Protein AF-A0A960KZ74-F1 (afdb_monomer_lite)

pLDDT: mean 72.51, std 17.12, range [38.72, 98.0]

Structure (mmCIF, N/CA/C/O backbone):
data_AF-A0A960KZ74-F1
#
_entry.id   AF-A0A960KZ74-F1
#
loop_
_atom_site.group_PDB
_atom_site.id
_atom_site.type_symbol
_atom_site.label_atom_id
_atom_site.label_alt_id
_atom_site.label_comp_id
_atom_site.label_asym_id
_atom_site.label_entity_id
_atom_site.label_seq_id
_atom_site.pdbx_PDB_ins_code
_atom_site.Cartn_x
_atom_site.Cartn_y
_atom_site.Cartn_z
_atom_site.occupancy
_atom_site.B_iso_or_equiv
_atom_site.auth_seq_id
_atom_site.auth_comp_id
_atom_site.auth_asym_id
_atom_site.auth_atom_id
_atom_site.pdbx_PDB_model_num
ATOM 1 N N . MET A 1 1 ? 64.552 -8.403 38.608 1.00 42.28 1 MET A N 1
ATOM 2 C CA . MET A 1 1 ? 63.741 -9.210 37.668 1.00 42.28 1 MET A CA 1
ATOM 3 C C . MET A 1 1 ? 62.329 -8.650 37.750 1.00 42.28 1 MET A C 1
ATOM 5 O O . MET A 1 1 ? 61.768 -8.669 38.832 1.00 42.28 1 MET A O 1
ATOM 9 N N . LEU A 1 2 ? 61.914 -7.809 36.790 1.00 48.88 2 LEU A N 1
ATOM 10 C CA . LEU A 1 2 ? 61.184 -8.229 35.573 1.00 48.88 2 LEU A CA 1
ATOM 11 C C . LEU A 1 2 ? 59.913 -8.984 36.022 1.00 48.88 2 LEU A C 1
ATOM 13 O O . LEU A 1 2 ? 60.048 -10.035 36.624 1.00 48.88 2 LEU A O 1
ATOM 17 N N . ILE A 1 3 ? 58.667 -8.564 35.801 1.00 51.47 3 ILE A N 1
ATOM 18 C CA . ILE A 1 3 ? 58.047 -8.046 34.578 1.00 51.47 3 ILE A CA 1
ATOM 19 C C . ILE A 1 3 ? 56.740 -7.341 35.008 1.00 51.47 3 ILE A C 1
ATOM 21 O O . ILE A 1 3 ? 55.784 -8.004 35.391 1.00 51.47 3 ILE A O 1
ATOM 25 N N . ALA A 1 4 ? 56.667 -6.013 34.946 1.00 52.47 4 ALA A N 1
ATOM 26 C CA . ALA A 1 4 ? 55.405 -5.275 35.067 1.00 52.47 4 ALA A CA 1
ATOM 27 C C . ALA A 1 4 ? 55.513 -4.014 34.206 1.00 52.47 4 ALA A C 1
ATOM 29 O O . ALA A 1 4 ? 55.884 -2.951 34.688 1.00 52.47 4 ALA A O 1
ATOM 30 N N . GLY A 1 5 ? 55.309 -4.148 32.895 1.00 53.69 5 GLY A N 1
ATOM 31 C CA . GLY A 1 5 ? 55.441 -2.983 32.011 1.00 53.69 5 GLY A CA 1
ATOM 32 C C . GLY A 1 5 ? 55.257 -3.206 30.514 1.00 53.69 5 GLY A C 1
ATOM 33 O O . GLY A 1 5 ? 55.205 -2.231 29.781 1.00 53.69 5 GLY A O 1
ATOM 34 N N . PHE A 1 6 ? 55.120 -4.446 30.032 1.00 51.34 6 PHE A N 1
ATOM 35 C CA . PHE A 1 6 ? 55.009 -4.705 28.587 1.00 51.34 6 PHE A CA 1
ATOM 36 C C . PHE A 1 6 ? 53.574 -4.873 28.059 1.00 51.34 6 PHE A C 1
ATOM 38 O O . PHE A 1 6 ? 53.374 -4.896 26.851 1.00 51.34 6 PHE A O 1
ATOM 45 N N . GLY A 1 7 ? 52.561 -4.940 28.932 1.00 51.09 7 GLY A N 1
ATOM 46 C CA . GLY A 1 7 ? 51.166 -5.134 28.509 1.00 51.09 7 GLY A CA 1
ATOM 47 C C . GLY A 1 7 ? 50.449 -3.866 28.031 1.00 51.09 7 GLY A C 1
ATOM 48 O O . GLY A 1 7 ? 49.515 -3.953 27.243 1.00 51.09 7 GLY A O 1
ATOM 49 N N . PHE A 1 8 ? 50.875 -2.680 28.478 1.00 51.28 8 PHE A N 1
ATOM 50 C CA . PHE A 1 8 ? 50.093 -1.454 28.268 1.00 51.28 8 PHE A CA 1
ATOM 51 C C . PHE A 1 8 ? 50.449 -0.703 26.973 1.00 51.28 8 PHE A C 1
ATOM 53 O O . PHE A 1 8 ? 49.598 -0.027 26.404 1.00 51.28 8 PHE A O 1
ATOM 60 N N . MET A 1 9 ? 51.672 -0.859 26.445 1.00 51.91 9 MET A N 1
ATOM 61 C CA . MET A 1 9 ? 52.070 -0.187 25.194 1.00 51.91 9 MET A CA 1
ATOM 62 C C . MET A 1 9 ? 51.616 -0.905 23.915 1.00 51.91 9 MET A C 1
ATOM 64 O O . MET A 1 9 ? 51.526 -0.262 22.873 1.00 51.91 9 MET A O 1
ATOM 68 N N . LEU A 1 10 ? 51.277 -2.198 23.966 1.00 51.75 10 LEU A N 1
ATOM 69 C CA . LEU A 1 10 ? 50.834 -2.945 22.778 1.00 51.75 10 LEU A CA 1
ATOM 70 C C . LEU A 1 10 ? 49.340 -2.748 22.454 1.00 51.75 10 LEU A C 1
ATOM 72 O O . LEU A 1 10 ? 48.933 -2.943 21.314 1.00 51.75 10 LEU A O 1
ATOM 76 N N . LEU A 1 11 ? 48.536 -2.282 23.417 1.00 51.84 11 LEU A N 1
ATOM 77 C CA . LEU A 1 11 ? 47.108 -1.992 23.215 1.00 51.84 11 LEU A CA 1
ATOM 78 C C . LEU A 1 11 ? 46.829 -0.593 22.638 1.00 51.84 11 LEU A C 1
ATOM 80 O O . LEU A 1 11 ? 45.749 -0.367 22.101 1.00 51.84 11 LEU A O 1
ATOM 84 N N . MET A 1 12 ? 47.791 0.333 22.685 1.00 51.75 12 MET A N 1
ATOM 85 C CA . MET A 1 12 ? 47.628 1.685 22.121 1.00 51.75 12 MET A CA 1
ATOM 86 C C . MET A 1 12 ? 48.040 1.786 20.642 1.00 51.75 12 MET A C 1
ATOM 88 O O . MET A 1 12 ? 47.614 2.705 19.948 1.00 51.75 12 MET A O 1
ATOM 92 N N . ALA A 1 13 ? 48.826 0.835 20.125 1.00 50.84 13 ALA A N 1
ATOM 93 C CA . ALA A 1 13 ? 49.319 0.871 18.744 1.00 50.84 13 ALA A CA 1
ATOM 94 C C . ALA A 1 13 ? 48.302 0.367 17.697 1.00 50.84 13 ALA A C 1
ATOM 96 O O . ALA A 1 13 ? 48.429 0.686 16.518 1.00 50.84 13 ALA A O 1
ATOM 97 N N . LEU A 1 14 ? 47.263 -0.370 18.108 1.00 51.12 14 LEU A N 1
ATOM 98 C CA . LEU A 1 14 ? 46.209 -0.865 17.206 1.00 51.12 14 LEU A CA 1
ATOM 99 C C . LEU A 1 14 ? 45.056 0.133 16.985 1.00 51.12 14 LEU A C 1
ATOM 101 O O . LEU A 1 14 ? 44.133 -0.165 16.233 1.00 51.12 14 LEU A O 1
ATOM 105 N N . TRP A 1 15 ? 45.107 1.326 17.590 1.00 50.78 15 TRP A N 1
ATOM 106 C CA . TRP A 1 15 ? 44.054 2.346 17.470 1.00 50.78 15 TRP A CA 1
ATOM 107 C C . TRP A 1 15 ? 44.335 3.439 16.420 1.00 50.78 15 TRP A C 1
ATOM 109 O O . TRP A 1 15 ? 43.473 4.271 16.160 1.00 50.78 15 TRP A O 1
ATOM 119 N N . ILE A 1 16 ? 45.518 3.450 15.790 1.00 54.88 16 ILE A N 1
ATOM 120 C CA . ILE A 1 16 ? 45.955 4.559 14.910 1.00 54.88 16 ILE A CA 1
ATOM 121 C C . ILE A 1 16 ? 45.787 4.234 13.405 1.00 54.88 16 ILE A C 1
ATOM 123 O O . ILE A 1 16 ? 45.977 5.100 12.558 1.00 54.88 16 ILE A O 1
ATOM 127 N N . ALA A 1 17 ? 45.358 3.022 13.031 1.00 52.69 17 ALA A N 1
ATOM 128 C CA . ALA A 1 17 ? 45.322 2.572 11.628 1.00 52.69 17 ALA A CA 1
ATOM 129 C C . ALA A 1 17 ? 43.918 2.343 11.027 1.00 52.69 17 ALA A C 1
ATOM 131 O O . ALA A 1 17 ? 43.752 1.491 10.158 1.00 52.69 17 ALA A O 1
ATOM 132 N N . ALA A 1 18 ? 42.901 3.103 11.434 1.00 53.75 18 ALA A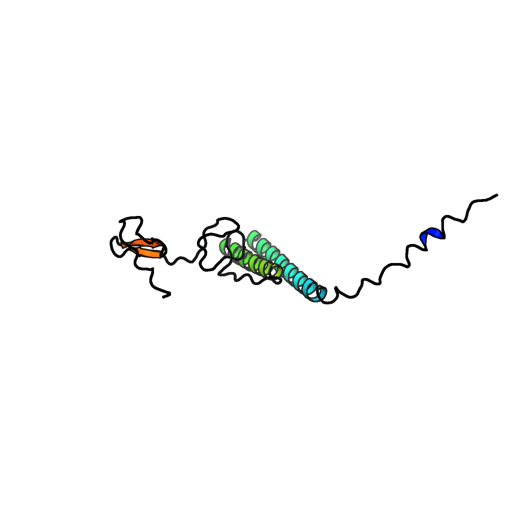 N 1
ATOM 133 C CA . ALA A 1 18 ? 41.642 3.185 10.683 1.00 53.75 18 ALA A CA 1
ATOM 134 C C . ALA A 1 18 ? 40.962 4.530 10.973 1.00 53.75 18 ALA A C 1
ATOM 136 O O . ALA A 1 18 ? 40.349 4.678 12.029 1.00 53.75 18 ALA A O 1
ATOM 137 N N . PRO A 1 19 ? 41.081 5.537 10.082 1.00 50.91 19 PRO A N 1
ATOM 138 C CA . PRO A 1 19 ? 40.054 5.664 9.046 1.00 50.91 19 PRO A CA 1
ATOM 139 C C . PRO A 1 19 ? 40.541 6.434 7.795 1.00 50.91 19 PRO A C 1
ATOM 141 O O . PRO A 1 19 ? 40.359 7.644 7.694 1.00 50.91 19 PRO A O 1
ATOM 144 N N . LEU A 1 20 ? 41.101 5.747 6.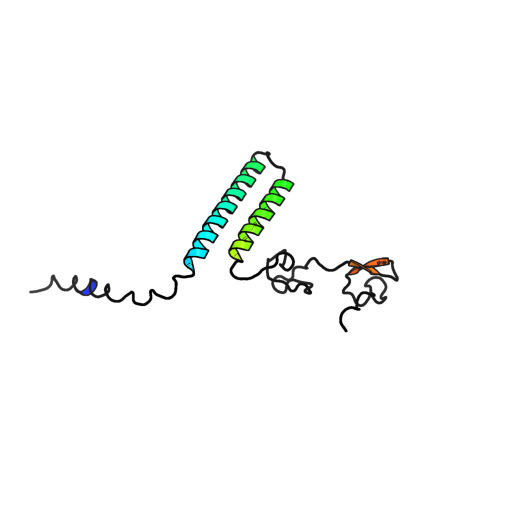796 1.00 52.75 20 LEU A N 1
ATOM 145 C CA . LEU A 1 20 ? 41.255 6.309 5.435 1.00 52.75 20 LEU A CA 1
ATOM 146 C C . LEU A 1 20 ? 40.217 5.765 4.440 1.00 52.75 20 LEU A C 1
ATOM 148 O O . LEU A 1 20 ? 40.289 6.026 3.247 1.00 52.75 20 LEU A O 1
ATOM 152 N N . TRP A 1 21 ? 39.195 5.065 4.934 1.00 46.81 21 TRP A N 1
ATOM 153 C CA . TRP A 1 21 ? 38.047 4.597 4.151 1.00 46.81 21 TRP A CA 1
ATOM 154 C C . TRP A 1 21 ? 36.760 5.306 4.583 1.00 46.81 21 TRP A C 1
ATOM 156 O O . TRP A 1 21 ? 35.747 4.694 4.906 1.00 46.81 21 TRP A O 1
ATOM 166 N N . ARG A 1 22 ? 36.814 6.641 4.647 1.00 50.34 22 ARG A N 1
ATOM 167 C CA . ARG A 1 22 ? 35.678 7.484 5.044 1.00 50.34 22 ARG A CA 1
ATOM 168 C C . ARG A 1 22 ? 35.391 8.581 4.024 1.00 50.34 22 ARG A C 1
ATOM 170 O O . ARG A 1 22 ? 35.288 9.747 4.387 1.00 50.34 22 ARG A O 1
ATOM 177 N N . SER A 1 23 ? 35.276 8.223 2.748 1.00 51.12 23 SER A N 1
ATOM 178 C CA . SER A 1 23 ? 34.998 9.223 1.708 1.00 51.12 23 SER A CA 1
ATOM 179 C C . SER A 1 23 ? 34.101 8.779 0.552 1.00 51.12 23 SER A C 1
ATOM 181 O O . SER A 1 23 ? 34.066 9.487 -0.442 1.00 51.12 23 SER A O 1
ATOM 183 N N . HIS A 1 24 ? 33.317 7.695 0.660 1.00 48.66 24 HIS A N 1
ATOM 184 C CA . HIS A 1 24 ? 32.382 7.317 -0.422 1.00 48.66 24 HIS A CA 1
ATOM 185 C C . HIS A 1 24 ? 30.914 7.090 -0.011 1.00 48.66 24 HIS A C 1
ATOM 187 O O . HIS A 1 24 ? 30.114 6.681 -0.842 1.00 48.66 24 HIS A O 1
ATOM 193 N N . SER A 1 25 ? 30.517 7.406 1.228 1.00 49.56 25 SER A N 1
ATOM 194 C CA . SER A 1 25 ? 29.146 7.145 1.727 1.00 49.56 25 SER A CA 1
ATOM 195 C C . SER A 1 25 ? 28.354 8.396 2.142 1.00 49.56 25 SER A C 1
ATOM 197 O O . SER A 1 25 ? 27.331 8.283 2.808 1.00 49.56 25 SER A O 1
ATOM 199 N N . ALA A 1 26 ? 28.801 9.602 1.776 1.00 42.59 26 ALA A N 1
ATOM 200 C CA . ALA A 1 26 ? 28.217 10.848 2.293 1.00 42.59 26 ALA A CA 1
ATOM 201 C C . ALA A 1 26 ? 26.953 11.343 1.557 1.00 42.59 26 ALA A C 1
ATOM 203 O O . ALA A 1 26 ? 26.293 12.247 2.056 1.00 42.59 26 ALA A O 1
ATOM 204 N N . HIS A 1 27 ? 26.580 10.760 0.411 1.00 44.06 27 HIS A N 1
ATOM 205 C CA . HIS A 1 27 ? 25.390 11.187 -0.344 1.00 44.06 27 HIS A CA 1
ATOM 206 C C . HIS A 1 27 ? 24.129 10.345 -0.092 1.00 44.06 27 HIS A C 1
ATOM 208 O O . HIS A 1 27 ? 23.064 10.722 -0.559 1.00 44.06 27 HIS A O 1
ATOM 214 N N . GLN A 1 28 ? 24.211 9.246 0.666 1.00 49.16 28 GLN A N 1
ATOM 215 C CA . GLN A 1 28 ? 23.073 8.332 0.870 1.00 49.16 28 GLN A CA 1
ATOM 216 C C . GLN A 1 28 ? 22.330 8.542 2.204 1.00 49.16 28 GLN A C 1
ATOM 218 O O . GLN A 1 28 ? 21.253 7.991 2.409 1.00 49.16 28 GLN A O 1
ATOM 223 N N . SER A 1 29 ? 22.888 9.321 3.138 1.00 49.97 29 SER A N 1
ATOM 224 C CA . SER A 1 29 ? 22.338 9.441 4.497 1.00 49.97 29 SER A CA 1
ATOM 225 C C . SER A 1 29 ? 21.261 10.518 4.658 1.00 49.97 29 SER A C 1
ATOM 227 O O . SER A 1 29 ? 20.424 10.381 5.542 1.00 49.97 29 SER A O 1
ATOM 229 N N . LEU A 1 30 ? 21.265 11.568 3.828 1.00 45.94 30 LEU A N 1
ATOM 230 C CA . LEU A 1 30 ? 20.294 12.673 3.915 1.00 45.94 30 LEU A CA 1
ATOM 231 C C . LEU A 1 30 ? 18.882 12.244 3.477 1.00 45.94 30 LEU A C 1
ATOM 233 O O . LEU A 1 30 ? 17.902 12.596 4.135 1.00 45.94 30 LEU A O 1
ATOM 237 N N . ASP A 1 31 ? 18.779 11.411 2.438 1.00 60.94 31 ASP A N 1
ATOM 238 C CA . ASP A 1 31 ? 17.495 10.859 1.987 1.00 60.94 31 ASP A CA 1
ATOM 239 C C . ASP A 1 31 ? 16.947 9.812 2.968 1.00 60.94 31 ASP A C 1
ATOM 241 O O . ASP A 1 31 ? 15.743 9.760 3.230 1.00 60.94 31 ASP A O 1
ATOM 245 N N . ALA A 1 32 ? 17.831 9.020 3.585 1.00 64.62 32 ALA A N 1
ATOM 246 C CA . ALA A 1 32 ? 17.447 7.980 4.537 1.00 64.62 32 ALA A CA 1
ATOM 247 C C . ALA A 1 32 ? 16.811 8.554 5.816 1.00 64.62 32 ALA A C 1
ATOM 249 O O . ALA A 1 32 ? 15.831 8.000 6.318 1.00 64.62 32 ALA A O 1
ATOM 250 N N . THR A 1 33 ? 17.326 9.674 6.337 1.00 73.44 33 THR A N 1
ATOM 251 C CA . THR A 1 33 ? 16.758 10.323 7.531 1.00 73.44 33 THR A CA 1
ATOM 252 C C . THR A 1 33 ? 15.396 10.952 7.249 1.00 73.44 33 THR A C 1
ATOM 254 O O . THR A 1 33 ? 14.467 10.767 8.031 1.00 73.44 33 THR A O 1
ATOM 257 N N . ALA A 1 34 ? 15.236 11.617 6.102 1.00 74.56 34 ALA A N 1
ATOM 258 C CA . ALA A 1 34 ? 13.959 12.216 5.713 1.00 74.56 34 ALA A CA 1
ATOM 259 C C . ALA A 1 34 ? 12.883 11.150 5.426 1.00 74.56 34 ALA A C 1
ATOM 261 O O . ALA A 1 34 ? 11.715 11.313 5.789 1.00 74.56 34 ALA A O 1
ATOM 262 N N . ALA A 1 35 ? 13.266 10.027 4.812 1.00 78.69 35 ALA A N 1
ATOM 263 C CA . ALA A 1 35 ? 12.388 8.875 4.630 1.00 78.69 35 ALA A CA 1
ATOM 264 C C . ALA A 1 35 ? 11.948 8.278 5.979 1.00 78.69 35 ALA A C 1
ATOM 266 O O . ALA A 1 35 ? 10.760 8.016 6.175 1.00 78.69 35 ALA A O 1
ATOM 267 N N . ALA A 1 36 ? 12.876 8.126 6.930 1.00 80.31 36 ALA A N 1
ATOM 268 C CA . ALA A 1 36 ? 12.578 7.603 8.261 1.00 80.31 36 ALA A CA 1
ATOM 269 C C . ALA A 1 36 ? 11.582 8.486 9.034 1.00 80.31 36 ALA A C 1
ATOM 271 O O . ALA A 1 36 ? 10.628 7.965 9.611 1.00 80.31 36 ALA A O 1
ATOM 272 N N . GLU A 1 37 ? 11.741 9.812 8.993 1.00 82.31 37 GLU A N 1
ATOM 273 C CA . GLU A 1 37 ? 10.801 10.748 9.630 1.00 82.31 37 GLU A CA 1
ATOM 274 C C . GLU A 1 37 ? 9.393 10.660 9.024 1.00 82.31 37 GLU A C 1
ATOM 276 O O . GLU A 1 37 ? 8.388 10.673 9.743 1.00 82.31 37 GLU A O 1
ATOM 281 N N . ARG A 1 38 ? 9.299 10.510 7.697 1.00 82.56 38 ARG A N 1
ATOM 282 C CA . ARG A 1 38 ? 8.013 10.339 7.006 1.00 82.56 38 ARG A CA 1
ATOM 283 C C . ARG A 1 38 ? 7.343 9.016 7.369 1.00 82.56 38 ARG A C 1
ATOM 285 O O . ARG A 1 38 ? 6.134 9.003 7.595 1.00 82.56 38 ARG A O 1
ATOM 292 N N . VAL A 1 39 ? 8.100 7.921 7.454 1.00 87.94 39 VAL A N 1
ATOM 293 C CA . VAL A 1 39 ? 7.567 6.624 7.902 1.00 87.94 39 VAL A CA 1
ATOM 294 C C . VAL A 1 39 ? 7.083 6.710 9.350 1.00 87.94 39 VAL A C 1
ATOM 296 O O . VAL A 1 39 ? 5.973 6.262 9.633 1.00 87.94 39 VAL A O 1
ATOM 299 N N . ASP A 1 40 ? 7.846 7.337 10.251 1.00 89.69 40 ASP A N 1
ATOM 300 C CA . ASP A 1 40 ? 7.442 7.512 11.654 1.00 89.69 40 ASP A CA 1
ATOM 301 C C . ASP A 1 40 ? 6.114 8.280 11.772 1.00 89.69 40 ASP A C 1
ATOM 303 O O . ASP A 1 40 ? 5.196 7.857 12.482 1.00 89.69 40 ASP A O 1
ATOM 307 N N . PHE A 1 41 ? 5.953 9.362 11.005 1.00 90.62 41 PHE A N 1
ATOM 308 C CA . PHE A 1 41 ? 4.696 10.109 10.951 1.00 90.62 41 PHE A CA 1
ATOM 309 C C . PHE A 1 41 ? 3.507 9.245 10.488 1.00 90.62 41 PHE A C 1
ATOM 311 O O . PHE A 1 41 ? 2.417 9.305 11.077 1.00 90.62 41 PHE A O 1
ATOM 318 N N . LEU A 1 42 ? 3.699 8.422 9.454 1.00 90.31 42 LEU A N 1
ATOM 319 C CA . LEU A 1 42 ? 2.649 7.542 8.930 1.00 90.31 42 LEU A CA 1
ATOM 320 C C . LEU A 1 42 ? 2.287 6.433 9.927 1.00 90.31 42 LEU A C 1
ATOM 322 O O . LEU A 1 42 ? 1.103 6.154 10.124 1.00 90.31 42 LEU A O 1
ATOM 326 N N . MET A 1 43 ? 3.272 5.873 10.630 1.00 93.31 43 MET A N 1
ATOM 327 C CA . MET A 1 43 ? 3.051 4.875 11.684 1.00 93.31 43 MET A CA 1
ATOM 328 C C . MET A 1 43 ? 2.268 5.454 12.869 1.00 93.31 43 MET A C 1
ATOM 330 O O . MET A 1 43 ? 1.312 4.839 13.349 1.00 93.31 43 MET A O 1
ATOM 334 N N . ARG A 1 44 ? 2.591 6.678 13.308 1.00 94.88 44 ARG A N 1
ATOM 335 C CA . ARG A 1 44 ? 1.795 7.385 14.331 1.00 94.88 44 ARG A CA 1
ATOM 336 C C . ARG A 1 44 ? 0.366 7.648 13.861 1.00 94.88 44 ARG A C 1
ATOM 338 O O . ARG A 1 44 ? -0.575 7.529 14.648 1.00 94.88 44 ARG A O 1
ATOM 345 N N . SER A 1 45 ? 0.190 7.981 12.585 1.00 95.06 45 SER A N 1
ATOM 346 C CA . SER A 1 45 ? -1.132 8.199 11.989 1.00 95.06 45 SER A CA 1
ATOM 347 C C . SER A 1 45 ? -1.974 6.918 11.968 1.00 95.06 45 SER A C 1
ATOM 349 O O . SER A 1 45 ? -3.151 6.971 12.329 1.00 95.06 45 SER A O 1
ATOM 351 N N . LEU A 1 46 ? -1.369 5.766 11.654 1.00 96.19 46 LEU A N 1
ATOM 352 C CA . LEU A 1 46 ? -2.017 4.450 11.741 1.00 96.19 46 LEU A CA 1
ATOM 353 C C . LEU A 1 46 ? -2.462 4.137 13.175 1.00 96.19 46 LEU A C 1
ATOM 355 O O . LEU A 1 46 ? -3.621 3.794 13.407 1.00 96.19 46 LEU A O 1
ATOM 359 N N . ALA A 1 47 ? -1.580 4.336 14.159 1.00 96.81 47 ALA A N 1
ATOM 360 C CA . ALA A 1 47 ? -1.912 4.116 15.568 1.00 96.81 47 ALA A CA 1
ATOM 361 C C . ALA A 1 47 ? -3.083 5.001 1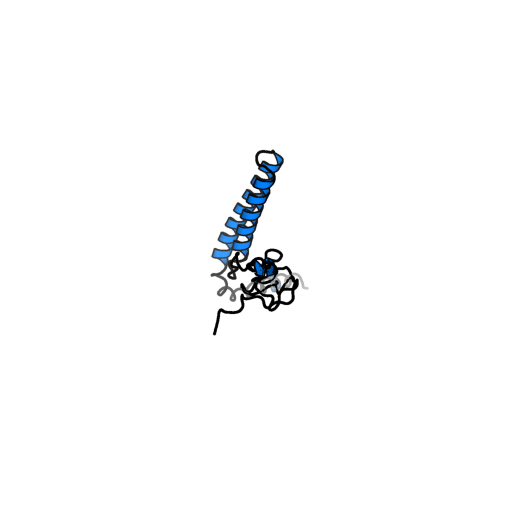6.039 1.00 96.81 47 ALA A C 1
ATOM 363 O O . ALA A 1 47 ? -3.952 4.557 16.798 1.00 96.81 47 ALA A O 1
ATOM 364 N N . ASN A 1 48 ? -3.142 6.250 15.568 1.00 96.19 48 ASN A N 1
ATOM 365 C CA . ASN A 1 48 ? -4.247 7.159 15.864 1.00 96.19 48 ASN A CA 1
ATOM 366 C C . ASN A 1 48 ? -5.562 6.711 15.211 1.00 96.19 48 ASN A C 1
ATOM 368 O O . ASN A 1 48 ? -6.600 6.761 15.876 1.00 96.19 48 ASN A O 1
ATOM 372 N N . ALA A 1 49 ? -5.528 6.241 13.960 1.00 95.69 49 ALA A N 1
ATOM 373 C CA . ALA A 1 49 ? -6.695 5.677 13.281 1.00 95.69 49 ALA A CA 1
ATOM 374 C C .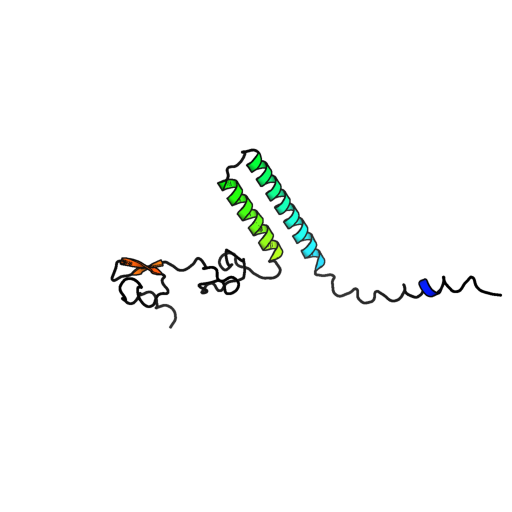 ALA A 1 49 ? -7.229 4.445 14.027 1.00 95.69 49 ALA A C 1
ATOM 376 O O . ALA A 1 49 ? -8.417 4.384 14.338 1.00 95.69 49 ALA A O 1
ATOM 377 N N . GLN A 1 50 ? -6.341 3.538 14.442 1.00 97.38 50 GLN A N 1
ATOM 378 C CA . GLN A 1 50 ? -6.712 2.356 15.223 1.00 97.38 50 GLN A CA 1
ATOM 379 C C . GLN A 1 50 ? -7.334 2.735 16.573 1.00 97.38 50 GLN A C 1
ATOM 381 O O . GLN A 1 50 ? -8.354 2.191 16.996 1.00 97.38 50 GLN A O 1
ATOM 386 N N . LYS A 1 51 ? -6.777 3.744 17.252 1.00 98.00 51 LYS A N 1
ATOM 387 C CA . LYS A 1 51 ? -7.359 4.277 18.492 1.00 98.00 51 LYS A CA 1
ATOM 388 C C . LYS A 1 51 ? -8.733 4.916 18.261 1.00 98.00 51 LYS A C 1
ATOM 390 O O . LYS A 1 51 ? -9.584 4.829 19.148 1.00 98.00 51 LYS A O 1
ATOM 395 N N . ALA A 1 52 ? -8.948 5.576 17.124 1.00 96.94 52 ALA A N 1
ATOM 396 C CA . ALA A 1 52 ? -10.241 6.150 16.757 1.00 96.94 52 ALA A CA 1
ATOM 397 C C . ALA A 1 52 ? -11.280 5.055 16.471 1.00 96.94 52 ALA A C 1
ATOM 399 O O . ALA A 1 52 ? -12.398 5.151 16.984 1.00 96.94 52 ALA A O 1
ATOM 400 N N . HIS A 1 53 ? -10.890 3.998 15.757 1.00 97.50 53 HIS A N 1
ATOM 401 C CA . HIS A 1 53 ? -11.726 2.830 15.483 1.00 97.50 53 HIS A CA 1
ATOM 402 C C . HIS A 1 53 ? -12.116 2.092 16.773 1.00 97.50 53 HIS A C 1
ATOM 404 O O . HIS A 1 53 ? -13.299 1.930 17.065 1.00 97.50 53 HIS A O 1
ATOM 410 N N . ASN A 1 54 ? -11.145 1.800 17.646 1.00 97.19 54 ASN A N 1
ATOM 411 C CA . ASN A 1 54 ? -11.392 1.172 18.954 1.00 97.19 54 ASN A CA 1
ATOM 412 C C . ASN A 1 54 ? -12.311 2.007 19.862 1.00 97.19 54 ASN A C 1
ATOM 414 O O . ASN A 1 54 ? -12.998 1.475 20.732 1.00 97.19 54 ASN A O 1
ATOM 418 N N . ARG A 1 55 ? -12.333 3.332 19.670 1.00 97.62 55 ARG A N 1
ATOM 419 C CA . ARG A 1 55 ? -13.240 4.257 20.369 1.00 97.62 55 ARG A CA 1
ATOM 420 C C . ARG A 1 55 ? -14.557 4.491 19.624 1.00 97.62 55 ARG A C 1
ATOM 422 O O . ARG A 1 55 ? -15.310 5.368 20.041 1.00 97.62 55 ARG A O 1
ATOM 429 N N . LYS A 1 56 ? -14.823 3.744 18.548 1.00 96.81 56 LYS A N 1
ATOM 430 C CA . LYS A 1 56 ? -16.006 3.851 17.678 1.00 96.81 56 LYS A CA 1
ATOM 431 C C . LYS A 1 56 ? -16.241 5.266 17.134 1.00 96.81 56 LYS A C 1
ATOM 433 O O . LYS A 1 56 ? -17.379 5.692 16.975 1.00 96.81 56 LYS A O 1
ATOM 438 N N . ARG A 1 57 ? -15.163 6.023 16.894 1.00 95.94 57 ARG A N 1
ATOM 439 C CA . ARG A 1 57 ? -15.230 7.370 16.291 1.00 95.94 57 ARG A CA 1
ATOM 440 C C . ARG A 1 57 ? -15.277 7.337 14.765 1.00 95.94 57 ARG A C 1
ATOM 442 O O . ARG A 1 57 ? -15.689 8.319 14.166 1.00 95.94 57 ARG A O 1
ATOM 449 N N . ILE A 1 58 ? -14.818 6.240 14.175 1.00 96.31 58 ILE A N 1
ATOM 450 C CA . ILE A 1 58 ? -14.861 5.942 12.743 1.00 96.31 58 ILE A CA 1
ATOM 451 C C . ILE A 1 58 ? -15.407 4.523 12.572 1.00 96.31 58 ILE A C 1
ATOM 453 O O . ILE A 1 58 ? -15.249 3.705 13.487 1.00 96.31 58 ILE A O 1
ATOM 457 N N . GLY A 1 59 ? -16.069 4.255 11.447 1.00 96.19 59 GLY A N 1
ATOM 458 C CA . GLY A 1 59 ? -16.568 2.920 11.117 1.00 96.19 59 GLY A CA 1
ATOM 459 C C . GLY A 1 59 ? -15.458 1.972 10.654 1.00 96.19 59 GLY A C 1
ATOM 460 O O . GLY A 1 59 ? -14.331 2.392 10.397 1.00 96.19 59 GLY A O 1
ATOM 461 N N . GLU A 1 60 ? -15.796 0.689 10.526 1.00 95.81 60 GLU A N 1
ATOM 462 C CA . GLU A 1 60 ? -14.879 -0.363 10.058 1.00 95.81 60 GLU A CA 1
ATOM 463 C C . GLU A 1 60 ? -14.379 -0.096 8.627 1.00 95.81 60 GLU A C 1
ATOM 465 O O . GLU A 1 60 ? -13.189 -0.221 8.344 1.00 95.81 60 GLU A O 1
ATOM 470 N N . GLU A 1 61 ? -15.276 0.331 7.732 1.00 94.94 61 GLU A N 1
ATOM 471 C CA . GLU A 1 61 ? -14.939 0.676 6.344 1.00 94.94 61 GLU A CA 1
ATOM 472 C C . GLU A 1 61 ? -13.989 1.883 6.276 1.00 94.94 61 GLU A C 1
ATOM 474 O O . GLU A 1 61 ? -12.977 1.849 5.574 1.00 94.94 61 GLU A O 1
ATOM 479 N N . ASP A 1 62 ? -14.259 2.927 7.066 1.00 95.62 62 ASP A N 1
ATOM 480 C CA . ASP A 1 62 ? -13.391 4.105 7.159 1.00 95.62 62 ASP A CA 1
ATOM 481 C C . ASP A 1 62 ? -12.002 3.738 7.685 1.00 95.62 62 ASP A C 1
ATOM 483 O O . ASP A 1 62 ? -10.991 4.212 7.160 1.00 95.62 62 ASP A O 1
ATOM 487 N N . TYR A 1 63 ? -11.941 2.880 8.708 1.00 95.56 63 TYR A N 1
ATOM 488 C CA . TYR A 1 63 ? -10.681 2.381 9.250 1.00 95.56 63 TYR A CA 1
ATOM 489 C C . TYR A 1 63 ? -9.877 1.632 8.181 1.00 95.56 63 TYR A C 1
ATOM 491 O O . TYR A 1 63 ? -8.722 1.992 7.944 1.00 95.56 63 TYR A O 1
ATOM 499 N N . HIS A 1 64 ? -10.499 0.686 7.472 1.00 94.38 64 HIS A N 1
ATOM 500 C CA . HIS A 1 64 ? -9.864 -0.061 6.384 1.00 94.38 64 HIS A CA 1
ATOM 501 C C . HIS A 1 64 ? -9.348 0.857 5.265 1.00 94.38 64 HIS A C 1
ATOM 503 O O . HIS A 1 64 ? -8.236 0.670 4.761 1.00 94.38 64 HIS A O 1
ATOM 509 N N . ASN A 1 65 ? -10.119 1.879 4.885 1.00 91.25 65 ASN A N 1
ATOM 510 C CA . ASN A 1 65 ? -9.714 2.849 3.867 1.00 91.25 65 ASN A CA 1
ATOM 511 C C . ASN A 1 65 ? -8.520 3.705 4.326 1.00 91.25 65 ASN A C 1
ATOM 513 O O . ASN A 1 65 ? -7.586 3.952 3.552 1.00 91.25 65 ASN A O 1
ATOM 517 N N . ILE A 1 66 ? -8.514 4.141 5.590 1.00 92.12 66 ILE A N 1
ATOM 518 C CA . ILE A 1 66 ? -7.404 4.904 6.176 1.00 92.12 66 ILE A CA 1
ATOM 519 C C . ILE A 1 66 ? -6.148 4.035 6.282 1.00 92.12 66 ILE A C 1
ATOM 521 O O . ILE A 1 66 ? -5.073 4.486 5.877 1.00 92.12 66 ILE A O 1
ATOM 525 N N . GLU A 1 67 ? -6.282 2.812 6.792 1.00 95.12 67 GLU A N 1
ATOM 526 C CA . GLU A 1 67 ? -5.188 1.854 6.940 1.00 95.12 67 GLU A CA 1
ATOM 527 C C . GLU A 1 67 ? -4.547 1.552 5.588 1.00 95.12 67 GLU A C 1
ATOM 529 O O . GLU A 1 67 ? -3.347 1.780 5.417 1.00 95.12 67 GLU A O 1
ATOM 534 N N . ARG A 1 68 ? -5.356 1.162 4.593 1.00 91.81 68 ARG A N 1
ATOM 535 C CA . ARG A 1 68 ? -4.897 0.906 3.223 1.00 91.81 68 ARG A CA 1
ATOM 536 C C . ARG A 1 68 ? -4.098 2.087 2.681 1.00 91.81 68 ARG A C 1
ATOM 538 O O . ARG A 1 68 ? -2.987 1.908 2.189 1.00 91.81 68 ARG A O 1
ATOM 545 N N . ARG A 1 69 ? -4.628 3.308 2.789 1.00 91.00 69 ARG A N 1
ATOM 546 C CA . ARG A 1 69 ? -3.955 4.510 2.278 1.00 91.00 69 ARG A CA 1
ATOM 547 C C . ARG A 1 69 ? -2.610 4.765 2.964 1.00 91.00 69 ARG A C 1
ATOM 549 O O . ARG A 1 69 ? -1.640 5.085 2.279 1.00 91.00 69 ARG A O 1
ATOM 556 N N . LEU A 1 70 ? -2.543 4.647 4.290 1.00 90.50 70 LEU A N 1
ATOM 557 C CA . LEU A 1 70 ? -1.315 4.911 5.047 1.00 90.50 70 LEU A CA 1
ATOM 558 C C . LEU A 1 70 ? -0.253 3.836 4.788 1.00 90.50 70 LEU A C 1
ATOM 560 O O . LEU A 1 70 ? 0.908 4.174 4.563 1.00 90.50 70 LEU A O 1
ATOM 564 N N . VAL A 1 71 ? -0.649 2.563 4.726 1.00 89.38 71 VAL A N 1
ATOM 565 C CA . VAL A 1 71 ? 0.250 1.455 4.366 1.00 89.38 71 VAL A CA 1
ATOM 566 C C . VAL A 1 71 ? 0.802 1.637 2.949 1.00 89.38 71 VAL A C 1
ATOM 568 O O . VAL A 1 71 ? 2.003 1.475 2.743 1.00 89.38 71 VAL A O 1
ATOM 571 N N . LEU A 1 72 ? -0.021 2.072 1.988 1.00 82.06 72 LEU A N 1
ATOM 572 C CA . LEU A 1 72 ? 0.442 2.393 0.632 1.00 82.06 72 LEU A CA 1
ATOM 573 C C . LEU A 1 72 ? 1.463 3.541 0.614 1.00 82.06 72 LEU A C 1
ATOM 575 O O . LEU A 1 72 ? 2.427 3.496 -0.149 1.00 82.06 72 LEU A O 1
ATOM 579 N N . GLN A 1 73 ? 1.287 4.572 1.444 1.00 83.38 73 GLN A N 1
ATOM 580 C CA . GLN A 1 73 ? 2.265 5.661 1.552 1.00 83.38 73 GLN A CA 1
ATOM 581 C C . GLN A 1 73 ? 3.589 5.188 2.164 1.00 83.38 73 GLN A C 1
ATOM 583 O O . GLN A 1 73 ? 4.649 5.607 1.702 1.00 83.38 73 GLN A O 1
ATOM 588 N N . ILE A 1 74 ? 3.536 4.296 3.155 1.00 86.44 74 ILE A N 1
ATOM 589 C CA . ILE A 1 74 ? 4.724 3.681 3.760 1.00 86.44 74 ILE A CA 1
ATOM 590 C C . ILE A 1 74 ? 5.459 2.821 2.725 1.00 86.44 74 ILE A C 1
ATOM 592 O O . ILE A 1 74 ? 6.665 2.987 2.544 1.00 86.44 74 ILE A O 1
ATOM 596 N N . ALA A 1 75 ? 4.736 1.967 1.994 1.00 83.75 75 ALA A N 1
ATOM 597 C CA . ALA A 1 75 ? 5.298 1.159 0.916 1.00 83.75 75 ALA A CA 1
ATOM 598 C C . ALA A 1 75 ? 5.999 2.041 -0.127 1.00 83.75 75 ALA A C 1
ATOM 600 O O . ALA A 1 75 ? 7.152 1.790 -0.461 1.00 83.75 75 ALA A O 1
ATOM 601 N N . LYS A 1 76 ? 5.366 3.140 -0.563 1.00 80.88 76 LYS A N 1
ATOM 602 C CA . LYS A 1 76 ? 5.986 4.103 -1.490 1.00 80.88 76 LYS A CA 1
ATOM 603 C C . LYS A 1 76 ? 7.318 4.654 -0.981 1.00 80.88 76 LYS A C 1
ATOM 605 O O . LYS A 1 76 ? 8.233 4.794 -1.779 1.00 80.88 76 LYS A O 1
ATOM 610 N N . ILE A 1 77 ? 7.453 4.945 0.315 1.00 77.69 77 ILE A N 1
ATOM 611 C CA . ILE A 1 77 ? 8.719 5.442 0.882 1.00 77.69 77 ILE A CA 1
ATOM 612 C C . ILE A 1 77 ? 9.797 4.350 0.857 1.00 77.69 77 ILE A C 1
ATOM 614 O O . ILE A 1 77 ? 10.937 4.631 0.499 1.00 77.69 77 ILE A O 1
ATOM 618 N N . TYR A 1 78 ? 9.445 3.098 1.155 1.00 71.75 78 TYR A N 1
ATOM 619 C CA . TYR A 1 78 ? 10.383 1.973 1.037 1.00 71.75 78 TYR A CA 1
ATOM 620 C C . TYR A 1 78 ? 10.742 1.629 -0.415 1.00 71.75 78 TYR A C 1
ATOM 622 O O . TYR A 1 78 ? 11.826 1.109 -0.674 1.00 71.75 78 TYR A O 1
ATOM 630 N N . HIS A 1 79 ? 9.859 1.946 -1.361 1.00 66.06 79 HIS A N 1
ATOM 631 C CA . HIS A 1 79 ? 10.075 1.762 -2.793 1.00 66.06 79 HIS A CA 1
ATOM 632 C C . HIS A 1 79 ? 10.733 2.962 -3.482 1.00 66.06 79 HIS A C 1
ATOM 634 O O . HIS A 1 79 ? 11.044 2.862 -4.657 1.00 66.06 79 HIS A O 1
ATOM 640 N N . GLN A 1 80 ? 11.077 4.056 -2.795 1.00 56.84 80 GLN A N 1
ATOM 641 C CA . GLN A 1 80 ? 11.877 5.155 -3.376 1.00 56.84 80 GLN A CA 1
ATOM 642 C C . GLN A 1 80 ? 13.348 4.775 -3.690 1.00 56.84 80 GLN A C 1
ATOM 644 O O . GLN A 1 80 ? 14.207 5.641 -3.816 1.00 56.84 80 GLN A O 1
ATOM 649 N N . GLY A 1 81 ? 13.626 3.476 -3.871 1.00 51.38 81 GLY A N 1
ATOM 650 C CA . GLY A 1 81 ? 14.775 2.920 -4.591 1.00 51.38 81 GLY A CA 1
ATOM 651 C C . GLY A 1 81 ? 14.407 2.131 -5.867 1.00 51.38 81 GLY A C 1
ATOM 652 O O . GLY A 1 81 ? 15.258 1.405 -6.373 1.00 51.38 81 GLY A O 1
ATOM 653 N N . GLY A 1 82 ? 13.170 2.224 -6.374 1.00 46.25 82 GLY A N 1
ATOM 654 C CA . GLY A 1 82 ? 12.730 1.630 -7.643 1.00 46.25 82 GLY A CA 1
ATOM 655 C C . GLY A 1 82 ? 11.244 1.878 -7.935 1.00 46.25 82 GLY A C 1
ATOM 656 O O . GLY A 1 82 ? 10.388 1.624 -7.089 1.00 46.25 82 GLY A O 1
ATOM 657 N N . ASP A 1 83 ? 10.938 2.375 -9.130 1.00 50.12 83 ASP A N 1
ATOM 658 C CA . ASP A 1 83 ? 9.611 2.852 -9.529 1.00 50.12 83 ASP A CA 1
ATOM 659 C C . ASP A 1 83 ? 8.589 1.702 -9.563 1.00 50.12 83 ASP A C 1
ATOM 661 O O . ASP A 1 83 ? 8.594 0.866 -10.465 1.00 50.12 83 ASP A O 1
ATOM 665 N N . ILE A 1 84 ? 7.706 1.638 -8.564 1.00 53.94 84 ILE A N 1
ATOM 666 C CA . ILE A 1 84 ? 6.542 0.749 -8.591 1.00 53.94 84 ILE A CA 1
ATOM 667 C C . ILE A 1 84 ? 5.317 1.615 -8.846 1.00 53.94 84 ILE A C 1
ATOM 669 O O . ILE A 1 84 ? 4.846 2.324 -7.950 1.00 53.94 84 ILE A O 1
ATOM 673 N N . ASP A 1 85 ? 4.814 1.561 -10.075 1.00 58.09 85 ASP A N 1
ATOM 674 C CA . ASP A 1 85 ? 3.522 2.137 -10.407 1.00 58.09 85 ASP A CA 1
ATOM 675 C C . ASP A 1 85 ? 2.427 1.321 -9.685 1.00 58.09 85 ASP A C 1
ATOM 677 O O . ASP A 1 85 ? 2.357 0.101 -9.861 1.00 58.09 85 ASP A O 1
ATOM 681 N N . PRO A 1 86 ? 1.610 1.940 -8.811 1.00 56.59 86 PRO A N 1
ATOM 682 C CA . PRO A 1 86 ? 0.577 1.235 -8.054 1.00 56.59 86 PRO A CA 1
ATOM 683 C C . PRO A 1 86 ? -0.527 0.638 -8.939 1.00 56.59 86 PRO A C 1
ATOM 685 O O . PRO A 1 86 ? -1.252 -0.233 -8.461 1.00 56.59 86 PRO A O 1
ATOM 688 N N . GLU A 1 87 ? -0.661 1.080 -10.191 1.00 61.19 87 GLU A N 1
ATOM 689 C CA . GLU A 1 87 ? -1.568 0.512 -11.195 1.00 61.19 87 GLU A CA 1
ATOM 690 C C . GLU A 1 87 ? -0.956 -0.733 -11.856 1.00 61.19 87 GLU A C 1
ATOM 692 O O . GLU A 1 87 ? -1.686 -1.643 -12.241 1.00 61.19 87 GLU A O 1
ATOM 697 N N . THR A 1 88 ? 0.378 -0.835 -11.909 1.00 67.56 88 THR A N 1
ATOM 698 C CA . THR A 1 88 ? 1.110 -2.005 -12.433 1.00 67.56 88 THR A CA 1
ATOM 699 C C . THR A 1 88 ? 1.809 -2.809 -11.334 1.00 67.56 88 THR A C 1
ATOM 701 O O . THR A 1 88 ? 2.790 -3.519 -11.590 1.00 67.56 88 THR A O 1
ATOM 704 N N . ALA A 1 89 ? 1.335 -2.709 -10.094 1.00 77.69 89 ALA A N 1
ATOM 705 C CA . ALA A 1 89 ? 1.834 -3.487 -8.971 1.00 77.69 89 ALA A CA 1
ATOM 706 C C . ALA A 1 89 ? 0.907 -4.666 -8.689 1.00 77.69 89 ALA A C 1
ATOM 708 O O . ALA A 1 89 ? -0.316 -4.527 -8.656 1.00 77.69 89 ALA A O 1
ATOM 709 N N . CYS A 1 90 ? 1.487 -5.829 -8.392 1.00 78.62 90 CYS A N 1
ATOM 710 C CA . CYS A 1 90 ? 0.685 -6.953 -7.929 1.00 78.62 90 CYS A CA 1
ATOM 711 C C . CYS A 1 90 ? -0.051 -6.581 -6.626 1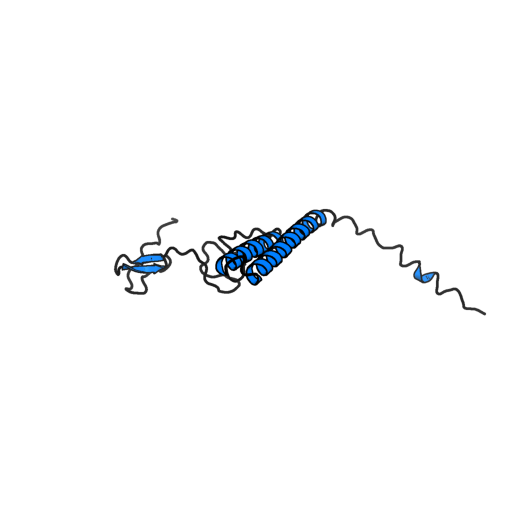.00 78.62 90 CYS A C 1
ATOM 713 O O . CYS A 1 90 ? 0.617 -6.235 -5.649 1.00 78.62 90 CYS A O 1
ATOM 715 N N . PRO A 1 91 ? -1.386 -6.728 -6.543 1.00 75.81 91 PRO A N 1
ATOM 716 C CA . PRO A 1 91 ? -2.133 -6.373 -5.337 1.00 75.81 91 PRO A CA 1
ATOM 717 C C . PRO A 1 91 ? -1.849 -7.305 -4.148 1.00 75.81 91 PRO A C 1
ATOM 719 O O . PRO A 1 91 ? -2.079 -6.914 -3.008 1.00 75.81 91 PRO A O 1
ATOM 722 N N . ALA A 1 92 ? -1.351 -8.524 -4.393 1.00 76.81 92 ALA A N 1
ATOM 723 C CA . ALA A 1 92 ? -1.050 -9.495 -3.340 1.00 76.81 92 ALA A CA 1
ATOM 724 C C . ALA A 1 92 ? 0.385 -9.395 -2.809 1.00 76.81 92 ALA A C 1
ATOM 726 O O . ALA A 1 92 ? 0.605 -9.505 -1.605 1.00 76.81 92 ALA A O 1
ATOM 727 N N . CYS A 1 93 ? 1.377 -9.224 -3.689 1.00 75.94 93 CYS A N 1
ATOM 728 C CA . CYS A 1 93 ? 2.789 -9.274 -3.292 1.00 75.94 93 CYS A CA 1
ATOM 729 C C . CYS A 1 93 ? 3.591 -8.015 -3.632 1.00 75.94 93 CYS A C 1
ATOM 731 O O . CYS A 1 93 ? 4.801 -7.999 -3.395 1.00 75.94 93 CYS A O 1
ATOM 733 N N . PHE A 1 94 ? 2.953 -7.009 -4.237 1.00 69.12 94 PHE A N 1
ATOM 734 C CA . PHE A 1 94 ? 3.535 -5.709 -4.589 1.00 69.12 94 PHE A CA 1
ATOM 735 C C . PHE A 1 94 ? 4.817 -5.787 -5.425 1.00 69.12 94 PHE A C 1
ATOM 737 O O . PHE A 1 94 ? 5.628 -4.868 -5.439 1.00 69.12 94 PHE A O 1
ATOM 744 N N . ALA A 1 95 ? 5.015 -6.899 -6.136 1.00 74.81 95 ALA A N 1
ATOM 745 C CA . ALA A 1 95 ? 6.048 -6.968 -7.152 1.00 74.81 95 ALA A CA 1
ATOM 746 C C . ALA A 1 95 ? 5.650 -6.067 -8.319 1.00 74.81 95 ALA A C 1
ATOM 748 O O . ALA A 1 95 ? 4.461 -5.965 -8.633 1.00 74.81 95 ALA A O 1
ATOM 749 N N . ALA A 1 96 ? 6.645 -5.477 -8.981 1.00 78.31 96 ALA A N 1
ATOM 750 C CA . ALA A 1 96 ? 6.437 -4.896 -10.295 1.00 78.31 96 ALA A CA 1
ATOM 751 C C . ALA A 1 96 ? 5.832 -5.971 -11.206 1.00 78.31 96 ALA A C 1
ATOM 753 O O . ALA A 1 96 ? 6.327 -7.103 -11.268 1.00 78.31 96 ALA A O 1
ATOM 754 N N . THR A 1 97 ? 4.726 -5.632 -11.854 1.00 76.06 97 THR A N 1
ATOM 755 C CA . THR A 1 97 ? 4.064 -6.505 -12.815 1.00 76.06 97 THR A CA 1
ATOM 756 C C . THR A 1 97 ? 4.071 -5.854 -14.180 1.00 76.06 97 THR A C 1
ATOM 758 O O . THR A 1 97 ? 4.049 -4.633 -14.302 1.00 76.06 97 THR A O 1
ATOM 761 N N . ASP A 1 98 ? 4.149 -6.688 -15.209 1.00 75.06 98 ASP A N 1
ATOM 762 C CA . ASP A 1 98 ? 3.945 -6.233 -16.575 1.00 75.06 98 ASP A CA 1
ATOM 763 C C . ASP A 1 98 ? 2.476 -5.788 -16.701 1.00 75.06 98 ASP A C 1
ATOM 765 O O . ASP A 1 98 ? 1.600 -6.577 -16.335 1.00 75.06 98 ASP A O 1
ATOM 769 N N . PRO A 1 99 ? 2.172 -4.577 -17.203 1.00 65.81 99 PRO A N 1
ATOM 770 C CA . PRO A 1 99 ? 0.793 -4.143 -17.442 1.00 65.81 99 PRO A CA 1
ATOM 771 C C . PRO A 1 99 ? 0.026 -5.062 -18.410 1.00 65.81 99 PRO A C 1
ATOM 773 O O . PRO A 1 99 ? -1.201 -5.093 -18.386 1.00 65.81 99 PRO A O 1
ATOM 776 N N . LYS A 1 100 ? 0.724 -5.842 -19.247 1.00 68.94 100 LYS A N 1
ATOM 777 C CA . LYS A 1 100 ? 0.142 -6.884 -20.114 1.00 68.94 100 LYS A CA 1
ATOM 778 C C . LYS A 1 100 ? 0.119 -8.271 -19.447 1.00 68.94 100 LYS A C 1
ATOM 780 O O . LYS A 1 100 ? -0.407 -9.232 -20.017 1.00 68.94 100 LYS A O 1
ATOM 785 N N . GLY A 1 101 ? 0.707 -8.403 -18.258 1.00 70.81 101 GLY A N 1
ATOM 786 C CA . GLY A 1 101 ? 0.791 -9.639 -17.490 1.00 70.81 101 GLY A CA 1
ATOM 787 C C . GLY A 1 101 ? -0.567 -10.055 -16.924 1.00 70.81 101 GLY A C 1
ATOM 788 O O . GLY A 1 101 ? -1.286 -9.257 -16.337 1.00 70.81 101 GLY A O 1
ATOM 789 N N . ARG A 1 102 ? -0.929 -11.334 -17.080 1.00 74.19 102 ARG A N 1
ATOM 790 C CA . ARG A 1 102 ? -2.197 -11.884 -16.548 1.00 74.19 102 ARG A CA 1
ATOM 791 C C . ARG A 1 102 ? -2.087 -12.311 -15.087 1.00 74.19 102 ARG A C 1
ATOM 793 O O . ARG A 1 102 ? -3.047 -12.226 -14.331 1.00 74.19 102 ARG A O 1
ATOM 800 N N . TYR A 1 103 ? -0.898 -12.772 -14.721 1.00 84.12 103 TYR A N 1
ATOM 801 C CA . TYR A 1 103 ? -0.559 -13.242 -13.391 1.00 84.12 103 TYR A CA 1
ATOM 802 C C . TYR A 1 103 ? 0.733 -12.579 -12.945 1.00 84.12 103 TYR A C 1
ATOM 804 O O . TYR A 1 103 ? 1.614 -12.284 -13.759 1.00 84.12 103 TYR A O 1
ATOM 812 N N . CYS A 1 104 ? 0.879 -12.395 -11.642 1.00 83.00 104 CYS A N 1
ATOM 813 C CA . CYS A 1 104 ? 2.142 -11.974 -11.079 1.00 83.00 104 CYS A CA 1
ATOM 814 C C . CYS A 1 104 ? 3.192 -13.076 -11.272 1.00 83.00 104 CYS A C 1
ATOM 816 O O . CYS A 1 104 ? 3.075 -14.157 -10.697 1.00 83.00 104 CYS A O 1
ATOM 818 N N . GLY A 1 105 ? 4.274 -12.783 -11.997 1.00 79.81 105 GLY A N 1
ATOM 819 C CA . GLY A 1 105 ? 5.391 -13.721 -12.177 1.00 79.81 105 GLY A CA 1
ATOM 820 C C . GLY A 1 105 ? 6.136 -14.082 -10.883 1.00 79.81 105 GLY A C 1
ATOM 821 O O . GLY A 1 105 ? 6.949 -15.001 -10.889 1.00 79.81 105 GLY A O 1
ATOM 822 N N . LYS A 1 106 ? 5.870 -13.375 -9.775 1.00 82.44 106 LYS A N 1
ATOM 823 C CA . LYS A 1 106 ? 6.499 -13.621 -8.471 1.00 82.44 106 LYS A CA 1
ATOM 824 C C . LYS A 1 106 ? 5.646 -14.482 -7.537 1.00 82.44 106 LYS A C 1
ATOM 826 O O . LYS A 1 106 ? 6.196 -15.360 -6.883 1.00 82.44 106 LYS A O 1
ATOM 831 N N . CYS A 1 107 ? 4.341 -14.221 -7.434 1.00 77.88 107 CYS A N 1
ATOM 832 C CA . CYS A 1 107 ? 3.460 -14.921 -6.487 1.00 77.88 107 CYS A CA 1
ATOM 833 C C . CYS A 1 107 ? 2.340 -15.748 -7.135 1.00 77.88 107 CYS A C 1
ATOM 835 O O . CYS A 1 107 ? 1.687 -16.508 -6.430 1.00 77.88 107 CYS A O 1
ATOM 837 N N . GLY A 1 108 ? 2.109 -15.616 -8.445 1.00 80.56 108 GLY A N 1
ATOM 838 C CA . GLY A 1 108 ? 1.054 -16.333 -9.169 1.00 80.56 108 GLY A CA 1
ATOM 839 C C . GLY A 1 108 ? -0.352 -15.728 -9.063 1.00 80.56 108 GLY A C 1
ATOM 840 O O . GLY A 1 108 ? -1.266 -16.256 -9.687 1.00 80.56 108 GLY A O 1
ATOM 841 N N . GLU A 1 109 ? -0.537 -14.629 -8.322 1.00 82.88 109 GLU A N 1
ATOM 842 C CA . GLU A 1 109 ? -1.837 -13.951 -8.181 1.00 82.88 109 GLU A CA 1
ATOM 843 C C . GLU A 1 109 ? -2.348 -13.392 -9.519 1.00 82.88 109 GLU A C 1
ATOM 845 O O . GLU A 1 109 ? -1.556 -12.886 -10.319 1.00 82.88 109 GLU A O 1
ATOM 850 N N . SER A 1 110 ? -3.666 -13.431 -9.740 1.00 81.94 110 SER A N 1
ATOM 851 C CA . SER A 1 110 ? -4.301 -12.851 -10.931 1.00 81.94 110 SER A CA 1
ATOM 852 C C . SER A 1 110 ? -4.330 -11.321 -10.859 1.00 81.94 110 SER A C 1
ATOM 854 O O . SER A 1 110 ? -4.685 -10.747 -9.829 1.00 81.94 110 SER A O 1
ATOM 856 N N . LEU A 1 111 ? -3.983 -10.642 -11.955 1.00 82.12 111 LEU A N 1
ATOM 857 C CA . LEU A 1 111 ? -3.905 -9.176 -11.993 1.00 82.12 111 LEU A CA 1
ATOM 858 C C . LEU A 1 111 ? -5.196 -8.541 -12.549 1.00 82.12 111 LEU A C 1
ATOM 860 O O . LEU A 1 111 ? -5.743 -9.043 -13.535 1.00 82.12 111 LEU A O 1
ATOM 864 N N . PRO A 1 112 ? -5.704 -7.452 -11.937 1.00 65.06 112 PRO A N 1
ATOM 865 C CA . PRO A 1 112 ? -6.877 -6.726 -12.424 1.00 65.06 112 PRO A CA 1
ATOM 866 C C . PRO A 1 112 ? -6.497 -5.834 -13.617 1.00 65.06 112 PRO A C 1
ATOM 868 O O . PRO A 1 112 ? -5.543 -5.072 -13.530 1.00 65.06 112 PRO A O 1
ATOM 871 N N . GLY A 1 113 ? -7.235 -5.912 -14.729 1.00 62.19 113 GLY A N 1
ATOM 872 C CA . GLY A 1 113 ? -6.934 -5.114 -15.933 1.00 62.19 113 GLY A CA 1
ATOM 873 C C . GLY A 1 113 ? -7.349 -5.735 -17.266 1.00 62.19 113 GLY A C 1
ATOM 874 O O . GLY A 1 113 ? -7.084 -5.171 -18.321 1.00 62.19 113 GLY A O 1
ATOM 875 N N . GLN A 1 114 ? -8.006 -6.894 -17.251 1.00 60.12 114 GLN A N 1
ATOM 876 C CA . GLN A 1 114 ? -8.556 -7.467 -18.470 1.00 60.12 114 GLN A CA 1
ATOM 877 C C . GLN A 1 114 ? -9.998 -7.029 -18.627 1.00 60.12 114 GLN A C 1
ATOM 879 O O . GLN A 1 114 ? -10.874 -7.457 -17.876 1.00 60.12 114 GLN A O 1
ATOM 884 N N . GLU A 1 115 ? -10.233 -6.157 -19.600 1.00 58.94 115 GLU A N 1
ATOM 885 C CA . GLU A 1 115 ? -11.583 -5.787 -19.987 1.00 58.94 115 GLU A CA 1
ATOM 886 C C . GLU A 1 115 ? -12.340 -7.061 -20.377 1.00 58.94 115 GLU A C 1
ATOM 888 O O . GLU A 1 115 ? -11.942 -7.830 -21.256 1.00 58.94 115 GLU A O 1
ATOM 893 N N . ALA A 1 116 ? -13.406 -7.349 -19.639 1.00 61.59 116 ALA A N 1
ATOM 894 C CA . ALA A 1 116 ? -14.270 -8.468 -19.937 1.00 61.59 116 ALA A CA 1
ATOM 895 C C . ALA A 1 116 ? -15.186 -8.063 -21.098 1.00 61.59 116 ALA A C 1
ATOM 897 O O . ALA A 1 116 ? -15.881 -7.052 -21.042 1.00 61.59 116 ALA A O 1
ATOM 898 N N . SER A 1 117 ? -15.179 -8.859 -22.157 1.00 67.56 117 SER A N 1
ATOM 899 C CA . SER A 1 117 ? -15.906 -8.617 -23.402 1.00 67.56 117 SER A CA 1
ATOM 900 C C . SER A 1 117 ? -17.086 -9.563 -23.541 1.00 67.56 117 SER A C 1
ATOM 902 O O . SER A 1 117 ? -16.996 -10.722 -23.155 1.00 67.56 117 SER A O 1
ATOM 904 N N . SER A 1 118 ? -18.214 -9.126 -24.084 1.00 77.50 118 SER A N 1
ATOM 905 C CA . SER A 1 118 ? -19.321 -10.041 -24.370 1.00 77.50 118 SER A CA 1
ATOM 906 C C . SER A 1 118 ? -19.085 -10.771 -25.694 1.00 77.50 118 SER A C 1
ATOM 908 O O . SER A 1 118 ? -18.761 -10.165 -26.714 1.00 77.50 118 SER A O 1
ATOM 910 N N . CYS A 1 119 ? -19.262 -12.094 -25.701 1.00 80.94 119 CYS A N 1
ATOM 911 C CA . CYS A 1 119 ? -19.192 -12.872 -26.933 1.00 80.94 119 CYS A CA 1
ATOM 912 C C . CYS A 1 119 ? -20.338 -12.471 -27.869 1.00 80.94 119 CYS A C 1
ATOM 914 O O . CYS A 1 119 ? -21.507 -12.580 -27.503 1.00 80.94 119 CYS A O 1
ATOM 916 N N . SER A 1 120 ? -20.014 -12.102 -29.106 1.00 79.69 120 SER A N 1
ATOM 917 C CA . SER A 1 120 ? -20.996 -11.725 -30.130 1.00 79.69 120 SER A CA 1
ATOM 918 C C . SER A 1 120 ? -21.944 -12.861 -30.538 1.00 79.69 120 SER A C 1
ATOM 920 O O . SER A 1 120 ? -23.034 -12.588 -31.029 1.00 79.69 120 SER A O 1
ATOM 922 N N . ASN A 1 121 ? -21.561 -14.126 -30.322 1.00 84.25 121 ASN A N 1
ATOM 923 C CA . ASN A 1 121 ? -22.384 -15.285 -30.682 1.00 84.25 121 ASN A CA 1
ATOM 924 C C . ASN A 1 121 ? -23.324 -15.735 -29.548 1.00 84.25 121 ASN A C 1
ATOM 926 O O . ASN A 1 121 ? -24.496 -16.003 -29.782 1.00 84.25 121 ASN A O 1
ATOM 930 N N . CYS A 1 122 ? -22.827 -15.844 -28.310 1.00 86.88 122 CYS A N 1
ATOM 931 C CA . CYS A 1 122 ? -23.625 -16.373 -27.193 1.00 86.88 122 CYS A CA 1
ATOM 932 C C . CYS A 1 122 ? -24.026 -15.328 -26.143 1.00 86.88 122 CYS A C 1
ATOM 934 O O . CYS A 1 122 ? -24.731 -15.668 -25.194 1.00 86.88 122 CYS A O 1
ATOM 936 N N . GLY A 1 123 ? -23.550 -14.086 -26.265 1.00 80.50 123 GLY A N 1
ATOM 937 C CA . GLY A 1 123 ? -23.829 -12.986 -25.337 1.00 80.50 123 GLY A CA 1
ATOM 938 C C . GLY A 1 123 ? -23.166 -13.111 -23.962 1.00 80.50 123 GLY A C 1
ATOM 939 O O . GLY A 1 123 ? -23.267 -12.190 -23.156 1.00 80.50 123 GLY A O 1
ATOM 940 N N . LYS A 1 124 ? -22.483 -14.225 -23.667 1.00 81.69 124 LYS A N 1
ATOM 941 C CA . LYS A 1 124 ? -21.815 -14.437 -22.377 1.00 81.69 124 LYS A CA 1
ATOM 942 C C . LYS A 1 124 ? -20.515 -13.650 -22.295 1.00 81.69 124 LYS A C 1
ATOM 944 O O . LYS A 1 124 ? -19.770 -13.559 -23.273 1.00 81.69 124 LYS A O 1
ATOM 949 N N . THR A 1 125 ? -20.229 -13.140 -21.105 1.00 79.56 125 THR A N 1
ATOM 950 C CA . THR A 1 125 ? -18.973 -12.464 -20.789 1.00 79.56 125 THR A CA 1
ATOM 951 C C . THR A 1 125 ? -17.797 -13.424 -20.949 1.00 79.56 125 THR A C 1
ATOM 953 O O . THR A 1 125 ? -17.802 -14.533 -20.423 1.00 79.56 125 THR A O 1
ATOM 956 N N . CYS A 1 126 ? -16.802 -12.988 -21.703 1.00 71.81 126 CYS A N 1
ATOM 957 C CA . CYS A 1 126 ? -15.557 -13.664 -22.010 1.00 71.81 126 CYS A CA 1
ATOM 958 C C . CYS A 1 126 ? -14.419 -12.685 -21.739 1.00 71.81 126 CYS A C 1
ATOM 960 O O . CYS A 1 126 ? -14.462 -11.531 -22.162 1.00 71.81 126 CYS A O 1
ATOM 962 N N . GLU A 1 127 ? -13.371 -13.134 -21.070 1.00 69.94 127 GLU A N 1
ATOM 963 C CA . GLU A 1 127 ? -12.176 -12.309 -20.906 1.00 69.94 127 GLU A CA 1
ATOM 964 C C . GLU A 1 127 ? -11.577 -12.010 -22.293 1.00 69.94 127 GLU A C 1
ATOM 966 O O . GLU A 1 127 ? -11.506 -12.903 -23.147 1.00 69.94 127 GLU A O 1
ATOM 971 N N . ALA A 1 128 ? -11.181 -10.754 -22.542 1.00 64.25 128 ALA A N 1
ATOM 972 C CA . ALA A 1 128 ? -10.755 -10.280 -23.867 1.00 64.25 128 ALA A CA 1
ATOM 973 C C . ALA A 1 128 ? -9.621 -11.103 -24.506 1.00 64.25 128 ALA A C 1
ATOM 975 O O . ALA A 1 128 ? -9.437 -11.086 -25.718 1.00 64.25 128 ALA A O 1
ATOM 976 N N . HIS A 1 129 ? -8.874 -11.865 -23.709 1.00 64.88 129 HIS A N 1
ATOM 977 C CA . HIS A 1 129 ? -7.715 -12.622 -24.162 1.00 64.88 129 HIS A CA 1
ATOM 978 C C . HIS A 1 129 ? -8.027 -14.018 -24.727 1.00 64.88 129 HIS A C 1
ATOM 980 O O . HIS A 1 129 ? -7.123 -14.677 -25.257 1.00 64.88 129 HIS A O 1
ATOM 986 N N . PHE A 1 130 ? -9.250 -14.529 -24.565 1.00 70.00 130 PHE A N 1
ATOM 987 C CA . PHE A 1 130 ? -9.603 -15.835 -25.113 1.00 70.00 130 PHE A CA 1
ATOM 988 C C . PHE A 1 130 ? -9.718 -15.741 -26.631 1.00 70.00 130 PHE A C 1
ATOM 990 O O . PHE A 1 130 ? -10.575 -15.029 -27.123 1.00 70.00 130 PHE A O 1
ATOM 997 N N . LYS A 1 131 ? -8.920 -16.508 -27.388 1.00 76.19 131 LYS A N 1
ATOM 998 C CA . LYS A 1 131 ? -9.085 -16.609 -28.855 1.00 76.19 131 LYS A CA 1
ATOM 999 C C . LYS A 1 131 ? -10.464 -17.144 -29.248 1.00 76.19 131 LYS A C 1
ATOM 1001 O O . LYS A 1 131 ? -11.009 -16.763 -30.279 1.00 76.19 131 LYS A O 1
ATOM 1006 N N . PHE A 1 132 ? -11.025 -18.010 -28.408 1.00 82.81 132 PHE A N 1
ATOM 1007 C CA . PHE A 1 132 ? -12.326 -18.633 -28.604 1.00 82.81 132 PHE A CA 1
ATOM 1008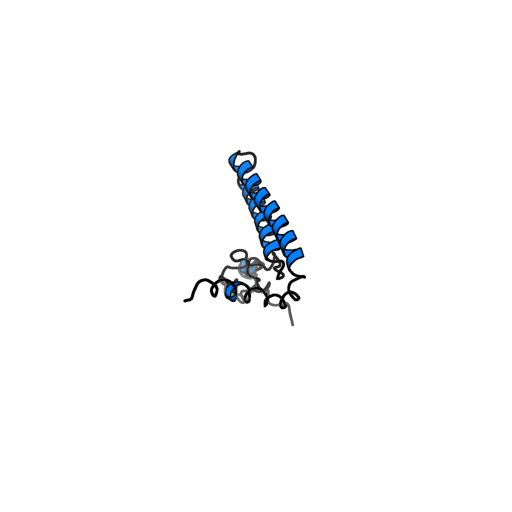 C C . PHE A 1 132 ? -13.143 -18.551 -27.321 1.00 82.81 132 PHE A C 1
ATOM 1010 O O . PHE A 1 132 ? -12.625 -18.799 -26.235 1.00 82.81 132 PHE A O 1
ATOM 1017 N N . CYS A 1 133 ? -14.430 -18.251 -27.451 1.00 85.56 133 CYS A N 1
ATOM 1018 C CA . CYS A 1 133 ? -15.379 -18.246 -26.353 1.00 85.56 133 CYS A CA 1
ATOM 1019 C C . CYS A 1 133 ? -15.416 -19.632 -25.679 1.00 85.56 133 CYS A C 1
ATOM 1021 O O . CYS A 1 133 ? -15.777 -20.610 -26.341 1.00 85.56 133 CYS A O 1
ATOM 1023 N N . PRO A 1 134 ? -15.147 -19.741 -24.364 1.00 82.44 134 PRO A N 1
ATOM 1024 C CA . PRO A 1 134 ? -15.174 -21.023 -23.654 1.00 82.44 134 PRO A CA 1
ATOM 1025 C C . PRO A 1 134 ? -16.586 -21.617 -23.538 1.00 82.44 134 PRO A C 1
ATOM 1027 O O . PRO A 1 134 ? -16.746 -22.777 -23.172 1.00 82.44 134 PRO A O 1
ATOM 1030 N N . HIS A 1 135 ? -17.626 -20.837 -23.843 1.00 85.81 135 HIS A N 1
ATOM 1031 C CA . HIS A 1 135 ? -19.016 -21.268 -23.723 1.00 85.81 135 HIS A CA 1
ATOM 1032 C C . HIS A 1 135 ? -19.646 -21.752 -25.029 1.00 85.81 135 HIS A C 1
ATOM 1034 O O . HIS A 1 135 ? -20.629 -22.487 -24.971 1.00 85.81 135 HIS A O 1
ATOM 1040 N N . CYS A 1 136 ? -19.144 -21.317 -26.188 1.00 87.38 136 CYS A N 1
ATOM 1041 C CA . CYS A 1 136 ? -19.728 -21.680 -27.484 1.00 87.38 136 CYS A CA 1
ATOM 1042 C C . CYS A 1 136 ? -18.706 -21.981 -28.588 1.00 87.38 136 CYS A C 1
ATOM 1044 O O . CYS A 1 136 ? -19.107 -22.360 -29.683 1.00 87.38 136 CYS A O 1
ATOM 1046 N N . GLY A 1 137 ? -17.405 -21.801 -28.338 1.00 82.75 137 GLY A N 1
ATOM 1047 C CA . GLY A 1 137 ? -16.339 -22.074 -29.305 1.00 82.75 137 GLY A CA 1
ATOM 1048 C C . GLY A 1 137 ? -16.183 -21.037 -30.424 1.00 82.75 137 GLY A C 1
ATOM 1049 O O . GLY A 1 137 ? -15.276 -21.173 -31.239 1.00 82.75 137 GLY A O 1
ATOM 1050 N N . ALA A 1 138 ? -17.021 -19.994 -30.476 1.00 85.12 138 ALA A N 1
ATOM 1051 C CA . ALA A 1 138 ? -16.882 -18.921 -31.463 1.00 85.12 138 ALA A CA 1
ATOM 1052 C C . ALA A 1 138 ? -15.635 -18.067 -31.201 1.00 85.12 138 ALA A C 1
ATOM 1054 O O . ALA A 1 138 ? -15.258 -17.870 -30.048 1.00 85.12 138 ALA A O 1
ATOM 1055 N N . ALA A 1 139 ? -15.013 -17.535 -32.255 1.00 81.62 139 ALA A N 1
ATOM 1056 C CA . ALA A 1 139 ? -13.864 -16.640 -32.121 1.00 81.62 139 ALA A CA 1
ATOM 1057 C C . ALA A 1 139 ? -14.243 -15.373 -31.331 1.00 81.62 139 ALA A C 1
ATOM 1059 O O . ALA A 1 139 ? -15.289 -14.773 -31.589 1.00 81.62 139 ALA A O 1
ATOM 1060 N N . ASN A 1 140 ? -13.412 -14.977 -30.364 1.00 75.06 140 ASN A N 1
ATOM 1061 C CA . ASN A 1 140 ? -13.622 -13.736 -29.617 1.00 75.06 140 ASN A CA 1
ATOM 1062 C C . ASN A 1 140 ? -12.977 -12.573 -30.383 1.00 75.06 140 ASN A C 1
ATOM 1064 O O . ASN A 1 140 ? -11.786 -12.612 -30.687 1.00 75.06 140 ASN A O 1
ATOM 1068 N N . ALA A 1 141 ? -13.754 -11.547 -30.718 1.00 61.03 141 ALA A N 1
ATOM 1069 C CA . ALA A 1 141 ? -13.374 -10.519 -31.689 1.00 61.03 141 ALA A CA 1
ATOM 1070 C C . ALA A 1 141 ? -12.541 -9.354 -31.106 1.00 61.03 141 ALA A C 1
ATOM 1072 O O . ALA A 1 141 ? -12.731 -8.216 -31.516 1.00 61.03 141 ALA A O 1
ATOM 1073 N N . LEU A 1 142 ? -11.627 -9.609 -30.160 1.00 55.31 142 LEU A N 1
ATOM 1074 C CA . LEU A 1 142 ? -10.797 -8.562 -29.531 1.00 55.31 142 LEU A CA 1
ATOM 1075 C C . LEU A 1 142 ? -9.293 -8.664 -29.826 1.00 55.31 142 LEU A C 1
ATOM 1077 O O . LEU A 1 142 ? -8.478 -8.103 -29.101 1.00 55.31 142 LEU A O 1
ATOM 1081 N N . ILE A 1 143 ? -8.904 -9.354 -30.899 1.00 46.81 143 ILE A N 1
ATOM 1082 C CA . ILE A 1 143 ? -7.495 -9.466 -31.306 1.00 46.81 143 ILE A CA 1
ATOM 1083 C C . ILE A 1 143 ? -7.239 -8.664 -32.583 1.00 46.81 143 ILE A C 1
ATOM 1085 O O . ILE A 1 143 ? -6.788 -9.225 -33.570 1.00 46.81 143 ILE A O 1
ATOM 1089 N N . GLU A 1 144 ? -7.526 -7.363 -32.575 1.00 48.03 144 GLU A N 1
ATOM 1090 C CA . GLU A 1 144 ? -6.925 -6.431 -33.539 1.00 48.03 144 GLU A CA 1
ATOM 1091 C C . GLU A 1 144 ? -6.570 -5.109 -32.849 1.00 48.03 144 GLU A C 1
ATOM 1093 O O . GLU A 1 144 ? -7.347 -4.160 -32.821 1.00 48.03 144 GLU A O 1
ATOM 1098 N N . ALA A 1 145 ? -5.366 -5.063 -32.286 1.00 48.12 145 ALA A N 1
ATOM 1099 C CA . ALA A 1 145 ? -4.550 -3.858 -32.218 1.00 48.12 145 ALA A CA 1
ATOM 1100 C C . ALA A 1 145 ? -3.084 -4.315 -32.225 1.00 48.12 145 ALA A C 1
ATOM 1102 O O . ALA A 1 145 ? -2.721 -5.183 -31.436 1.00 48.12 145 ALA A O 1
ATOM 1103 N N . ASP A 1 146 ? -2.295 -3.746 -33.138 1.00 44.81 146 ASP A N 1
ATOM 1104 C CA . ASP A 1 146 ? -0.850 -3.934 -33.366 1.00 44.81 146 ASP A CA 1
ATOM 1105 C C . ASP A 1 146 ? -0.495 -4.882 -34.537 1.00 44.81 146 ASP A C 1
ATOM 1107 O O . ASP A 1 146 ? -0.069 -6.026 -34.356 1.00 44.81 146 ASP A O 1
ATOM 1111 N N . ALA A 1 147 ? -0.670 -4.346 -35.754 1.00 38.72 147 ALA A N 1
ATOM 1112 C CA . ALA A 1 147 ? 0.099 -4.689 -36.954 1.00 38.72 147 ALA A CA 1
ATOM 1113 C C . ALA A 1 147 ? 1.361 -3.815 -37.034 1.00 38.72 147 ALA A C 1
ATOM 1115 O O . ALA A 1 147 ? 1.275 -2.639 -36.606 1.00 38.72 147 ALA A O 1
#

Radius of gyration: 29.28 Å; chains: 1; bounding box: 88×35×75 Å

Foldseek 3Di:
DDDDDDPPVVVVVVPPPDDPPPPDPPPPVVLVVVLVVLLVVLVVQLVVLVVCVVVVVDDPVRNVVSNVVSVVVNVVSVCVVDDQDPLQADPPPRDRHDLPDQADPVPRHGHPDFDFDQAPPPRDTDGLPDCADPVPRHGRPNPDDDD

Sequence (147 aa):
MLIAGFGFMLLMALWIAAPLWRSHSAHQSLDATAAAERVDFLMRSLANAQKAHNRKRIGEEDYHNIERRLVLQIAKIYHQGGDIDPETACPACFAATDPKGRYCGKCGESLPGQEASSCSNCGKTCEAHFKFCPHCGAANALIEADA

Secondary structure (DSSP, 8-state):
---SSSSSSTTTGGGSS--S--SS-TTSHHHHHHHHHHHHHHHHHHHHHHHHHHTTSS-HHHHHHHHHHHHHHHHHHHTTTS---TTSB-TTT--B--TT-SB-TTT-PBPS---EEE-TTT--EEETT-SB-TTT-PBPS---S--